Protein AF-A0A919UPG8-F1 (afdb_monomer)

Secondary structure (DSSP, 8-state):
-PPPP-PPTT-HHHHHHT---PPPTT-BEEE-SS-HHHHHHHHHHTT-B-HHHHHHHTTPPPPPSS--HHHHHHHHHHHHHHHHH--EEEEEEEETT--TT--SHIIIIIHHHHHH-TTEEEEEEEEETT--EEEEEE-

pLDDT: mean 90.51, std 13.91, range [38.69, 98.75]

Structure (mmCIF, N/CA/C/O backbone):
data_AF-A0A919UPG8-F1
#
_entry.id   AF-A0A919UPG8-F1
#
loop_
_atom_site.group_PDB
_atom_site.id
_atom_site.type_symbol
_atom_site.label_atom_id
_atom_site.label_alt_id
_atom_site.label_comp_id
_atom_site.label_asym_id
_atom_site.label_entity_id
_atom_site.label_seq_id
_atom_site.pdbx_PDB_ins_code
_atom_site.Cartn_x
_atom_site.Cartn_y
_atom_site.Cartn_z
_atom_site.occupancy
_atom_site.B_iso_or_equiv
_atom_site.auth_seq_id
_atom_site.auth_comp_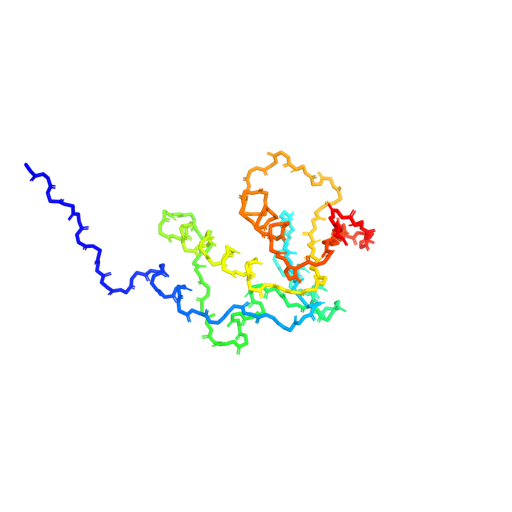id
_atom_site.auth_asym_id
_atom_site.auth_atom_id
_atom_site.pdbx_PDB_model_num
ATOM 1 N N . MET A 1 1 ? -2.033 6.930 -44.340 1.00 40.19 1 MET A N 1
ATOM 2 C CA . MET A 1 1 ? -2.636 5.998 -43.367 1.00 40.19 1 MET A CA 1
ATOM 3 C C . MET A 1 1 ? -1.473 5.492 -42.530 1.00 40.19 1 MET A C 1
ATOM 5 O O . MET A 1 1 ? -0.684 4.715 -43.040 1.00 40.19 1 MET A O 1
ATOM 9 N N . LEU A 1 2 ? -1.226 6.106 -41.370 1.00 38.69 2 LEU A N 1
ATOM 10 C CA . LEU A 1 2 ? -0.096 5.736 -40.514 1.00 38.69 2 LEU A CA 1
ATOM 11 C C . LEU A 1 2 ? -0.470 4.441 -39.796 1.00 38.69 2 LEU A C 1
ATOM 13 O O . LEU A 1 2 ? -1.452 4.417 -39.053 1.00 38.69 2 LEU A O 1
ATOM 17 N N . ASP A 1 3 ? 0.278 3.382 -40.082 1.00 39.38 3 ASP A N 1
ATOM 18 C CA . ASP A 1 3 ? 0.183 2.112 -39.375 1.00 39.38 3 ASP A CA 1
ATOM 19 C C . ASP A 1 3 ? 0.477 2.372 -37.895 1.00 39.38 3 ASP A C 1
ATOM 21 O O . ASP A 1 3 ? 1.539 2.889 -37.538 1.00 39.38 3 ASP A O 1
ATOM 25 N N . ARG A 1 4 ? -0.489 2.072 -37.022 1.00 41.66 4 ARG A N 1
ATOM 26 C CA . ARG A 1 4 ? -0.235 2.075 -35.580 1.00 41.66 4 ARG A CA 1
ATOM 27 C C . ARG A 1 4 ? 0.712 0.911 -35.289 1.00 41.66 4 ARG A C 1
ATOM 29 O O . ARG A 1 4 ? 0.443 -0.189 -35.777 1.00 41.66 4 ARG A O 1
ATOM 36 N N . PRO A 1 5 ? 1.782 1.099 -34.500 1.00 41.34 5 PRO A N 1
ATOM 37 C CA . PRO A 1 5 ? 2.653 -0.008 -34.151 1.00 41.34 5 PRO A CA 1
ATOM 38 C C . PRO A 1 5 ? 1.829 -1.084 -33.441 1.00 41.34 5 PRO A C 1
ATOM 40 O O . PRO A 1 5 ? 1.142 -0.840 -32.448 1.00 41.34 5 PRO A O 1
ATOM 43 N N . ARG A 1 6 ? 1.863 -2.283 -34.017 1.00 46.69 6 ARG A N 1
ATOM 44 C CA . ARG A 1 6 ? 1.262 -3.493 -33.470 1.00 46.69 6 ARG A CA 1
ATOM 45 C C . ARG A 1 6 ? 2.044 -3.847 -32.206 1.00 46.69 6 ARG A C 1
ATOM 47 O O . ARG A 1 6 ? 3.176 -4.311 -32.307 1.00 46.69 6 ARG A O 1
ATOM 54 N N . VAL A 1 7 ? 1.461 -3.586 -31.035 1.00 48.25 7 VAL A N 1
ATOM 55 C CA . VAL A 1 7 ? 2.019 -3.998 -29.738 1.00 48.25 7 VAL A CA 1
ATOM 56 C C . VAL A 1 7 ? 2.243 -5.510 -29.794 1.00 48.25 7 VAL A C 1
ATOM 58 O O . VAL A 1 7 ? 1.315 -6.269 -30.086 1.00 48.25 7 VAL A O 1
ATOM 61 N N . ALA A 1 8 ? 3.489 -5.947 -29.620 1.00 44.66 8 ALA A N 1
ATOM 62 C CA . ALA A 1 8 ? 3.807 -7.366 -29.559 1.00 44.66 8 ALA A CA 1
ATOM 63 C C . ALA A 1 8 ? 3.138 -7.973 -28.311 1.00 44.66 8 ALA A C 1
ATOM 65 O O . ALA A 1 8 ? 3.216 -7.359 -27.248 1.00 44.66 8 ALA A O 1
ATOM 66 N N . PRO A 1 9 ? 2.496 -9.154 -28.395 1.00 46.38 9 PRO A N 1
ATOM 67 C CA . PRO A 1 9 ? 2.003 -9.827 -27.199 1.00 46.38 9 PRO A CA 1
ATOM 68 C C . PRO A 1 9 ? 3.190 -10.153 -26.281 1.00 46.38 9 PRO A C 1
ATOM 70 O O . PRO A 1 9 ? 4.134 -10.814 -26.718 1.00 46.38 9 PRO A O 1
ATOM 73 N N . GLY A 1 10 ? 3.153 -9.681 -25.029 1.00 59.44 10 GLY A N 1
ATOM 74 C CA . GLY A 1 10 ? 4.222 -9.915 -24.045 1.00 59.44 10 GLY A CA 1
ATOM 75 C C . GLY A 1 10 ? 4.876 -8.663 -23.448 1.00 59.44 10 GLY A C 1
ATOM 76 O O . GLY A 1 10 ? 5.941 -8.781 -22.837 1.00 59.44 10 GLY A O 1
ATOM 77 N N . GLY A 1 11 ? 4.259 -7.485 -23.592 1.00 76.06 11 GLY A N 1
ATOM 78 C CA . GLY A 1 11 ? 4.733 -6.248 -22.960 1.00 76.06 11 GLY A CA 1
ATOM 79 C C . GLY A 1 11 ? 4.723 -6.317 -21.427 1.00 76.06 11 GLY A C 1
ATOM 80 O O . GLY A 1 11 ? 4.091 -7.187 -20.817 1.00 76.06 11 GLY A O 1
ATOM 81 N N . LEU A 1 12 ? 5.432 -5.402 -20.762 1.00 81.12 12 LEU A N 1
ATOM 82 C CA . LEU A 1 12 ? 5.465 -5.337 -19.294 1.00 81.12 12 LEU A CA 1
ATOM 83 C C . LEU A 1 12 ? 4.061 -5.154 -18.690 1.00 81.12 12 LEU A C 1
ATOM 85 O O . LEU A 1 12 ? 3.737 -5.789 -17.685 1.00 81.12 12 LEU A O 1
ATOM 89 N N . CYS A 1 13 ? 3.202 -4.382 -19.359 1.00 81.88 13 CYS A N 1
ATOM 90 C CA . CYS A 1 13 ? 1.795 -4.243 -19.001 1.00 81.88 13 CYS A CA 1
ATOM 91 C C . CYS A 1 13 ? 1.027 -5.576 -19.087 1.00 81.88 13 CYS A C 1
ATOM 93 O O . CYS A 1 13 ? 0.376 -5.960 -18.117 1.00 81.88 13 CYS A O 1
ATOM 95 N N . ASP A 1 14 ? 1.146 -6.342 -20.174 1.00 84.69 14 ASP A N 1
ATOM 96 C CA . ASP A 1 14 ? 0.459 -7.642 -20.302 1.00 84.69 14 ASP A CA 1
ATOM 97 C C . ASP A 1 14 ? 0.831 -8.596 -19.157 1.00 84.69 14 ASP A C 1
ATOM 99 O O . ASP A 1 14 ? -0.022 -9.288 -18.596 1.00 84.69 14 ASP A O 1
ATOM 103 N N . ARG A 1 15 ? 2.111 -8.594 -18.760 1.00 83.69 15 ARG A N 1
ATOM 104 C CA . ARG A 1 15 ? 2.603 -9.381 -17.621 1.00 83.69 15 ARG A CA 1
ATOM 105 C C . ARG A 1 15 ? 1.992 -8.907 -16.310 1.00 83.69 15 ARG A C 1
ATOM 107 O O . ARG A 1 15 ? 1.484 -9.726 -15.546 1.00 83.69 15 ARG A O 1
ATOM 114 N N . VAL A 1 16 ? 1.999 -7.595 -16.070 1.00 86.62 16 VAL A N 1
ATOM 115 C CA . VAL A 1 16 ? 1.391 -6.993 -14.880 1.00 86.62 16 VAL A CA 1
ATOM 116 C C . VAL A 1 16 ? -0.104 -7.278 -14.810 1.00 86.62 16 VAL A C 1
ATOM 118 O O . VAL A 1 16 ? -0.597 -7.494 -13.709 1.00 86.62 16 VAL A O 1
ATOM 121 N N . ALA A 1 17 ? -0.828 -7.327 -15.931 1.00 87.50 17 ALA A N 1
ATOM 122 C CA . ALA A 1 17 ? -2.281 -7.514 -15.983 1.00 87.50 17 ALA A CA 1
ATOM 123 C C . ALA A 1 17 ? -2.763 -8.886 -15.471 1.00 87.50 17 ALA A C 1
ATOM 125 O O . ALA A 1 17 ? -3.916 -9.015 -15.057 1.00 87.50 17 ALA A O 1
ATOM 126 N N . LEU A 1 18 ? -1.887 -9.895 -15.443 1.00 87.88 18 LEU A N 1
ATOM 127 C CA . LEU A 1 18 ? -2.222 -11.260 -15.019 1.00 87.88 18 LEU A CA 1
ATOM 128 C C . LEU A 1 18 ? -1.810 -11.581 -13.578 1.00 87.88 18 LEU A C 1
ATOM 130 O O . LEU A 1 18 ? -2.199 -12.618 -13.044 1.00 87.88 18 LEU A O 1
ATOM 134 N N . LEU A 1 19 ? -1.054 -10.695 -12.925 1.00 91.50 19 LEU A N 1
ATOM 135 C CA . LEU A 1 19 ? -0.568 -10.930 -11.566 1.00 91.50 19 LEU A CA 1
ATOM 136 C C . LEU A 1 19 ? -1.730 -11.037 -10.573 1.00 91.50 19 LEU A C 1
ATOM 138 O O . LEU A 1 19 ? -2.662 -10.228 -10.613 1.00 91.50 19 LEU A O 1
ATOM 142 N N . ASP A 1 20 ? -1.667 -11.997 -9.651 1.00 93.88 20 ASP A N 1
ATOM 143 C CA . ASP A 1 20 ? -2.420 -11.870 -8.407 1.00 93.88 20 ASP A CA 1
ATOM 144 C C . ASP A 1 20 ? -1.729 -10.784 -7.586 1.00 93.88 20 ASP A C 1
ATOM 146 O O . ASP A 1 20 ? -0.515 -10.836 -7.392 1.00 93.88 20 ASP A O 1
ATOM 150 N N . VAL A 1 21 ? -2.490 -9.795 -7.126 1.00 95.75 21 VAL A N 1
ATOM 151 C CA . VAL A 1 21 ? -2.009 -8.647 -6.337 1.00 95.75 21 VAL A CA 1
ATOM 152 C C . VAL A 1 21 ? -2.725 -8.553 -4.987 1.00 95.75 21 VAL A C 1
ATOM 154 O O . VAL A 1 21 ? -2.513 -7.616 -4.234 1.00 95.75 21 VAL A O 1
ATOM 157 N N . ARG A 1 22 ? -3.579 -9.522 -4.641 1.00 95.88 22 ARG A N 1
ATOM 158 C CA . ARG A 1 22 ? -4.390 -9.459 -3.418 1.00 95.88 22 ARG A CA 1
ATOM 159 C C . ARG A 1 22 ? -3.547 -9.672 -2.163 1.00 95.88 22 ARG A C 1
ATOM 161 O O . ARG A 1 22 ? -2.644 -10.511 -2.163 1.00 95.88 22 ARG A O 1
ATOM 168 N N . THR A 1 23 ? -3.919 -8.983 -1.091 1.00 97.19 23 THR A N 1
ATOM 169 C CA . THR A 1 23 ? -3.535 -9.289 0.295 1.00 97.19 23 THR A CA 1
ATOM 170 C C . THR A 1 23 ? -4.708 -9.957 1.010 1.00 97.19 23 THR A C 1
ATOM 172 O O . THR A 1 23 ? -5.840 -9.949 0.513 1.00 97.19 23 THR A O 1
ATOM 175 N N . SER A 1 24 ? -4.480 -10.480 2.216 1.00 97.00 24 SER A N 1
ATOM 176 C CA . SER A 1 24 ? -5.615 -10.741 3.119 1.00 97.00 24 SER A CA 1
ATOM 177 C C . SER A 1 24 ? -6.252 -9.412 3.580 1.00 97.00 24 SER A C 1
ATOM 179 O O . SER A 1 24 ? -5.590 -8.367 3.507 1.00 97.00 24 SER A O 1
ATOM 181 N N . PRO A 1 25 ? -7.513 -9.409 4.060 1.00 98.19 25 PRO A N 1
ATOM 182 C CA . PRO A 1 25 ? -8.135 -8.206 4.616 1.00 98.19 25 PRO A CA 1
ATOM 183 C C . PRO A 1 25 ? -7.289 -7.586 5.734 1.00 98.19 25 PRO A C 1
ATOM 185 O O . PRO A 1 25 ? -6.66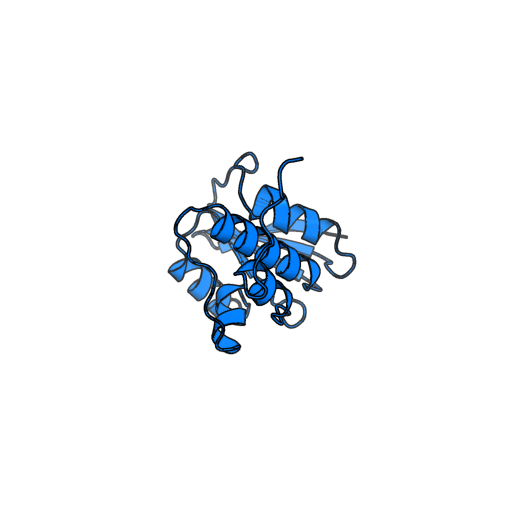8 -8.311 6.509 1.00 98.19 25 PRO A O 1
ATOM 188 N N . ASN A 1 26 ? -7.289 -6.255 5.842 1.00 98.44 26 ASN A N 1
ATOM 189 C CA . ASN A 1 26 ? -6.562 -5.496 6.876 1.00 98.44 26 ASN A CA 1
ATOM 190 C C . ASN A 1 26 ? -5.021 -5.572 6.812 1.00 98.44 26 ASN A C 1
ATOM 192 O O . ASN A 1 26 ? -4.343 -5.177 7.770 1.00 98.44 26 ASN A O 1
ATOM 196 N N . ARG A 1 27 ? -4.453 -6.100 5.716 1.00 98.38 27 ARG A N 1
ATOM 197 C CA . ARG A 1 27 ? -2.998 -6.289 5.575 1.00 98.38 27 ARG A CA 1
ATOM 198 C C . ARG A 1 27 ? -2.325 -5.373 4.560 1.00 98.38 27 ARG A C 1
ATOM 200 O O . ARG A 1 27 ? -1.116 -5.225 4.649 1.00 98.38 27 ARG A O 1
ATOM 207 N N . ALA A 1 28 ? -3.049 -4.741 3.641 1.00 98.62 28 ALA A N 1
ATOM 208 C CA . ALA A 1 28 ? -2.411 -3.913 2.618 1.00 98.62 28 ALA A CA 1
ATOM 209 C C . ALA A 1 28 ? -1.731 -2.671 3.219 1.00 98.62 28 ALA A C 1
AT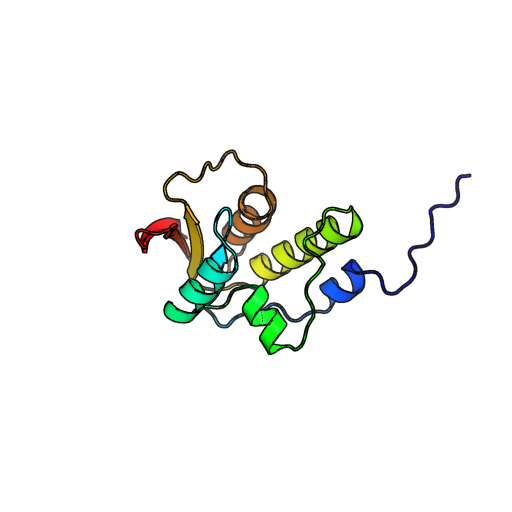OM 211 O O . ALA A 1 28 ? -2.360 -1.906 3.960 1.00 98.62 28 ALA A O 1
ATOM 212 N N . ILE A 1 29 ? -0.454 -2.474 2.876 1.00 98.69 29 ILE A N 1
ATOM 213 C CA . ILE A 1 29 ? 0.332 -1.292 3.245 1.00 98.69 29 ILE A CA 1
ATOM 214 C C . ILE A 1 29 ? 0.951 -0.664 1.994 1.00 98.69 29 ILE A C 1
ATOM 216 O O . ILE A 1 29 ? 1.730 -1.291 1.284 1.00 98.69 29 ILE A O 1
ATOM 220 N N . PHE A 1 30 ? 0.607 0.593 1.749 1.00 98.50 30 PHE A N 1
ATOM 221 C CA . PHE A 1 30 ? 1.189 1.453 0.722 1.00 98.50 30 PHE A CA 1
ATOM 222 C C . PHE A 1 30 ? 2.332 2.275 1.318 1.00 98.50 30 PHE A C 1
ATOM 224 O O . PHE A 1 30 ? 2.443 2.408 2.539 1.00 98.50 30 PHE A O 1
ATOM 231 N N . TRP A 1 31 ? 3.171 2.867 0.477 1.00 97.81 31 TRP A N 1
ATOM 232 C CA . TRP A 1 31 ? 4.184 3.814 0.925 1.00 97.81 31 TRP A CA 1
ATOM 233 C C . TRP A 1 31 ? 4.565 4.775 -0.198 1.00 97.81 31 TRP A C 1
ATOM 235 O O . TRP A 1 31 ? 4.487 4.432 -1.373 1.00 97.81 31 TRP A O 1
ATOM 245 N N . SER A 1 32 ? 4.958 5.993 0.166 1.00 96.38 32 SER A N 1
ATOM 246 C CA . SER A 1 32 ? 5.461 6.995 -0.776 1.00 96.38 32 SER A CA 1
ATOM 247 C C . SER A 1 32 ? 6.364 7.985 -0.049 1.00 96.38 32 SER A C 1
ATOM 249 O O . SER A 1 32 ? 6.130 8.290 1.118 1.00 96.38 32 SER A O 1
ATOM 251 N N . GLY A 1 33 ? 7.405 8.479 -0.723 1.00 93.94 33 GLY A N 1
ATOM 252 C CA . GLY A 1 33 ? 8.329 9.475 -0.166 1.00 93.94 33 GLY A CA 1
ATOM 253 C C . GLY A 1 33 ? 9.244 8.969 0.958 1.00 93.94 33 GLY A C 1
ATOM 254 O O . GLY A 1 33 ? 9.908 9.774 1.600 1.00 93.94 33 GLY A O 1
ATOM 255 N N . VAL A 1 34 ? 9.295 7.658 1.201 1.00 95.38 34 VAL A N 1
ATOM 256 C CA . VAL A 1 34 ? 10.201 7.012 2.166 1.00 95.38 34 VAL A CA 1
ATOM 257 C C . VAL A 1 34 ? 11.138 6.041 1.454 1.00 95.38 34 VAL A C 1
ATOM 259 O O . VAL A 1 34 ? 10.852 5.601 0.341 1.00 95.38 34 VAL A O 1
ATOM 262 N N . ASP A 1 35 ? 12.249 5.691 2.102 1.00 95.06 35 ASP A N 1
ATOM 263 C CA . ASP A 1 35 ? 13.130 4.627 1.622 1.00 95.06 35 ASP A CA 1
ATOM 264 C C . ASP A 1 35 ? 12.375 3.288 1.518 1.00 95.06 35 ASP A C 1
ATOM 266 O O . ASP A 1 35 ? 11.616 2.914 2.417 1.00 95.06 35 ASP A O 1
ATOM 270 N N . ALA A 1 36 ? 12.599 2.564 0.420 1.00 93.56 36 ALA A N 1
ATOM 271 C CA . ALA A 1 36 ? 11.890 1.323 0.133 1.00 93.56 36 ALA A CA 1
ATOM 272 C C . ALA A 1 36 ? 12.212 0.230 1.163 1.00 93.56 36 ALA A C 1
ATOM 274 O O . ALA A 1 36 ? 11.303 -0.445 1.638 1.00 93.56 36 ALA A O 1
ATOM 275 N N . ALA A 1 37 ? 13.481 0.074 1.558 1.00 95.81 37 ALA A N 1
ATOM 276 C CA . ALA A 1 37 ? 13.866 -0.944 2.534 1.00 95.81 37 ALA A CA 1
ATOM 277 C C . ALA A 1 37 ? 13.264 -0.643 3.914 1.00 95.81 37 ALA A C 1
ATOM 279 O O . ALA A 1 37 ? 12.771 -1.551 4.585 1.00 95.81 37 ALA A O 1
ATOM 280 N N . TYR A 1 38 ? 13.229 0.634 4.306 1.00 97.00 38 TYR A N 1
ATOM 281 C CA . TYR A 1 38 ? 12.523 1.074 5.507 1.00 97.00 38 TYR A CA 1
ATOM 282 C C . TYR A 1 38 ? 11.020 0.769 5.445 1.00 97.00 38 TYR A C 1
ATOM 284 O O . 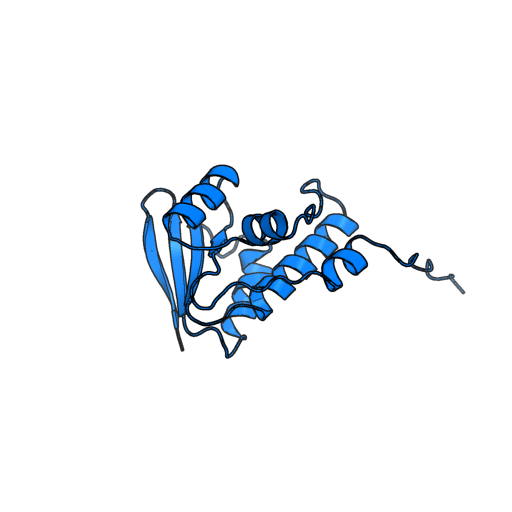TYR A 1 38 ? 10.462 0.263 6.420 1.00 97.00 38 TYR A O 1
ATOM 292 N N . ALA A 1 39 ? 10.355 1.062 4.324 1.00 97.50 39 ALA A N 1
ATOM 293 C CA . ALA A 1 39 ? 8.922 0.829 4.168 1.00 97.50 39 ALA A CA 1
ATOM 294 C C . ALA A 1 39 ? 8.561 -0.661 4.219 1.00 97.50 39 ALA A C 1
ATOM 296 O O . ALA A 1 39 ? 7.617 -1.034 4.915 1.00 97.50 39 ALA A O 1
ATOM 297 N N . GLU A 1 40 ? 9.330 -1.503 3.527 1.00 97.50 40 GLU A N 1
ATOM 298 C CA . GLU A 1 40 ? 9.169 -2.961 3.537 1.00 97.50 40 GLU A CA 1
ATOM 299 C C . GLU A 1 40 ? 9.360 -3.534 4.947 1.00 97.50 40 GLU A C 1
ATOM 301 O O . GLU A 1 40 ? 8.529 -4.302 5.439 1.00 97.50 40 GLU A O 1
ATOM 306 N N . GLU A 1 41 ? 10.417 -3.108 5.641 1.00 97.88 41 GLU A N 1
ATOM 307 C CA . GLU A 1 41 ? 10.684 -3.541 7.010 1.00 97.88 41 GLU A CA 1
ATOM 308 C C . GLU A 1 41 ? 9.583 -3.078 7.971 1.00 97.88 41 GLU A C 1
ATOM 310 O O . GLU A 1 41 ? 9.053 -3.875 8.750 1.00 97.88 41 GLU A O 1
ATOM 315 N N . LEU A 1 42 ? 9.166 -1.811 7.893 1.00 97.88 42 LEU A N 1
ATOM 316 C CA . LEU A 1 42 ? 8.080 -1.297 8.721 1.00 97.88 42 LEU A CA 1
ATOM 317 C C . LEU A 1 42 ? 6.775 -2.055 8.449 1.00 97.88 42 LEU A C 1
ATOM 319 O O . LEU A 1 42 ? 6.132 -2.499 9.403 1.00 97.88 42 LEU A O 1
ATOM 323 N N . ALA A 1 43 ? 6.412 -2.271 7.183 1.00 98.00 43 ALA A N 1
ATOM 324 C CA . ALA A 1 43 ? 5.217 -3.023 6.816 1.00 98.00 43 ALA A CA 1
ATOM 325 C C . ALA A 1 43 ? 5.231 -4.438 7.410 1.00 98.00 43 ALA A C 1
ATOM 327 O O . ALA A 1 43 ? 4.243 -4.862 8.019 1.00 98.00 43 ALA A O 1
ATOM 328 N N . ARG A 1 44 ? 6.379 -5.122 7.334 1.00 97.38 44 ARG A N 1
ATOM 329 C CA . ARG A 1 44 ? 6.592 -6.435 7.950 1.00 97.38 44 ARG A CA 1
ATOM 330 C C . ARG A 1 44 ? 6.386 -6.395 9.466 1.00 97.38 44 ARG A C 1
ATOM 332 O O . ARG A 1 44 ? 5.683 -7.253 9.999 1.00 97.38 44 ARG A O 1
ATOM 339 N N . THR A 1 45 ? 6.939 -5.400 10.170 1.00 97.62 45 THR A N 1
ATOM 340 C CA . THR A 1 45 ? 6.743 -5.265 11.633 1.00 97.62 45 THR A CA 1
ATOM 341 C C . THR A 1 45 ? 5.295 -4.975 12.034 1.00 97.62 45 THR A C 1
ATOM 343 O O . THR A 1 45 ? 4.889 -5.319 13.140 1.00 97.62 45 THR A O 1
ATOM 346 N N . LEU A 1 46 ? 4.503 -4.387 11.136 1.00 96.69 46 LEU A N 1
ATOM 347 C CA . LEU A 1 46 ? 3.078 -4.108 11.332 1.00 96.69 46 LEU A CA 1
ATOM 348 C C . LEU A 1 46 ? 2.174 -5.283 10.922 1.00 96.69 46 LEU A C 1
ATOM 350 O O . LEU A 1 46 ? 0.950 -5.156 10.948 1.00 96.69 46 LEU A O 1
ATOM 354 N N . GLY A 1 47 ? 2.754 -6.414 10.506 1.00 97.00 47 GLY A N 1
ATOM 355 C CA . GLY A 1 47 ? 2.011 -7.572 10.003 1.00 97.00 47 GLY A CA 1
ATOM 356 C C . GLY A 1 47 ? 1.328 -7.333 8.651 1.00 97.00 47 GLY A C 1
ATOM 357 O O . GLY A 1 47 ? 0.469 -8.126 8.249 1.00 97.00 47 GLY A O 1
ATOM 358 N N . GLY A 1 48 ? 1.693 -6.258 7.953 1.00 97.44 48 GLY A N 1
ATOM 359 C CA . GLY A 1 48 ? 1.148 -5.893 6.656 1.00 97.44 48 GLY A CA 1
ATOM 360 C C . GLY A 1 48 ? 1.982 -6.381 5.477 1.00 97.44 48 GLY A C 1
ATOM 361 O O . GLY A 1 48 ? 3.013 -7.031 5.629 1.00 97.44 48 GLY A O 1
ATOM 362 N N . GLU A 1 49 ? 1.479 -6.084 4.287 1.00 97.94 49 GLU A N 1
ATOM 363 C CA . GLU A 1 49 ? 1.960 -6.577 3.005 1.00 97.94 49 GLU A CA 1
ATOM 364 C C . GLU A 1 49 ? 1.958 -5.405 2.013 1.00 97.94 49 GLU A C 1
ATOM 366 O O . GLU A 1 49 ? 0.903 -4.834 1.716 1.00 97.94 49 GLU A O 1
ATOM 371 N N . THR A 1 50 ? 3.140 -5.028 1.523 1.00 98.06 50 THR A N 1
ATOM 372 C CA . THR A 1 50 ? 3.292 -4.081 0.411 1.00 98.06 50 THR A CA 1
ATOM 373 C C . THR A 1 50 ? 3.126 -4.800 -0.922 1.00 98.06 50 THR A C 1
ATOM 375 O O . THR A 1 50 ? 3.188 -6.029 -1.002 1.00 98.06 50 THR A O 1
ATOM 378 N N . ILE A 1 51 ? 3.012 -4.041 -2.009 1.00 96.31 51 ILE A N 1
ATOM 379 C CA . ILE A 1 51 ? 3.045 -4.618 -3.354 1.00 96.31 51 ILE A CA 1
ATOM 380 C C . ILE A 1 51 ? 4.350 -5.385 -3.631 1.00 96.31 51 ILE A C 1
ATOM 382 O O . ILE A 1 51 ? 4.315 -6.440 -4.264 1.00 96.31 51 ILE A O 1
ATOM 386 N N . GLY A 1 52 ? 5.482 -4.914 -3.094 1.00 94.38 52 GLY A N 1
ATOM 387 C CA . GLY A 1 52 ? 6.787 -5.565 -3.203 1.00 94.38 52 GLY A CA 1
ATOM 388 C C . GLY A 1 52 ? 6.837 -6.904 -2.477 1.00 94.38 52 GLY A C 1
ATOM 389 O O . GLY A 1 52 ? 7.183 -7.917 -3.088 1.00 94.38 52 GLY A O 1
ATOM 390 N N . ALA A 1 53 ? 6.407 -6.943 -1.215 1.00 94.56 53 ALA A N 1
ATOM 391 C CA . ALA A 1 53 ? 6.314 -8.175 -0.433 1.00 94.56 53 ALA A CA 1
ATOM 392 C C . ALA A 1 53 ? 5.397 -9.208 -1.107 1.00 94.56 53 ALA A C 1
ATOM 394 O O . ALA A 1 53 ? 5.725 -10.392 -1.205 1.00 94.56 53 ALA A O 1
ATOM 395 N N . VAL A 1 54 ? 4.263 -8.742 -1.627 1.00 95.31 54 VAL A N 1
ATOM 396 C CA . VAL A 1 54 ? 3.263 -9.568 -2.300 1.00 95.31 54 VAL A CA 1
ATOM 397 C C . VAL A 1 54 ? 3.799 -10.161 -3.608 1.00 95.31 54 VAL A C 1
ATOM 399 O O . VAL A 1 54 ? 3.582 -11.345 -3.871 1.00 95.31 54 VAL A O 1
ATOM 402 N N . MET A 1 55 ? 4.515 -9.377 -4.422 1.00 94.06 55 MET A N 1
ATOM 403 C CA . MET A 1 55 ? 5.145 -9.883 -5.650 1.00 94.06 55 MET A CA 1
ATOM 404 C C . MET A 1 55 ? 6.299 -10.839 -5.347 1.00 94.06 55 MET A C 1
ATOM 406 O O . MET A 1 55 ? 6.401 -11.892 -5.978 1.00 94.06 55 MET A O 1
ATOM 410 N N . SER A 1 56 ? 7.116 -10.522 -4.340 1.00 92.25 56 SER A N 1
ATOM 411 C CA . SER A 1 56 ? 8.231 -11.365 -3.898 1.00 92.25 56 SER A CA 1
ATOM 412 C C . SER A 1 56 ? 7.753 -12.753 -3.460 1.00 92.25 56 SER A C 1
ATOM 414 O O . SER A 1 56 ? 8.263 -13.765 -3.940 1.00 92.25 56 SER A O 1
ATOM 416 N N . LEU A 1 57 ? 6.683 -12.819 -2.655 1.00 90.81 57 LEU A N 1
ATOM 417 C CA . LEU A 1 57 ? 6.061 -14.083 -2.240 1.00 90.81 57 LEU A CA 1
ATOM 418 C C . LEU A 1 57 ? 5.574 -14.928 -3.431 1.00 90.81 57 LEU A C 1
ATOM 420 O O . LEU A 1 57 ? 5.516 -16.153 -3.348 1.00 90.81 57 LEU A O 1
ATOM 424 N N . ARG A 1 58 ? 5.221 -14.276 -4.542 1.00 91.06 58 ARG A N 1
ATOM 425 C CA . ARG A 1 58 ? 4.729 -14.911 -5.772 1.00 91.06 58 ARG A CA 1
ATOM 426 C C . ARG A 1 58 ? 5.841 -15.229 -6.775 1.00 91.06 58 ARG A C 1
ATOM 428 O O . ARG A 1 58 ? 5.538 -15.720 -7.859 1.00 91.06 58 ARG A O 1
ATOM 435 N N . GLY A 1 59 ? 7.105 -14.958 -6.441 1.00 90.19 59 GLY A N 1
ATOM 436 C CA . GLY A 1 59 ? 8.237 -15.145 -7.352 1.00 90.19 59 GLY A CA 1
ATOM 437 C C . GLY A 1 59 ? 8.194 -14.215 -8.569 1.00 90.19 59 GLY A C 1
ATOM 438 O O . GLY A 1 59 ? 8.741 -14.549 -9.619 1.00 90.19 59 GLY A O 1
ATOM 439 N N . VAL A 1 60 ? 7.514 -13.072 -8.453 1.00 89.31 60 VAL A N 1
ATOM 440 C CA . VAL A 1 60 ? 7.329 -12.107 -9.540 1.00 89.31 60 VAL A CA 1
ATOM 441 C C . VAL A 1 60 ? 8.369 -11.001 -9.425 1.00 89.31 60 VAL A C 1
ATOM 443 O O . VAL A 1 60 ? 8.492 -10.348 -8.390 1.00 89.31 60 VAL A O 1
ATOM 446 N N . VAL A 1 61 ? 9.086 -10.755 -10.520 1.00 86.75 61 VAL A N 1
ATOM 447 C CA . VAL A 1 61 ? 9.974 -9.595 -10.644 1.00 86.75 61 VAL A CA 1
ATOM 448 C C . VAL A 1 61 ? 9.130 -8.366 -10.974 1.00 86.75 61 VAL A C 1
ATOM 450 O O . VAL A 1 61 ? 8.376 -8.368 -11.949 1.00 86.75 61 VAL A O 1
ATOM 453 N N . LEU A 1 62 ? 9.253 -7.327 -10.149 1.00 86.62 62 LEU A N 1
ATOM 454 C CA . LEU A 1 62 ? 8.568 -6.053 -10.349 1.00 86.62 62 LEU A CA 1
ATOM 455 C C . LEU A 1 62 ? 9.062 -5.322 -11.610 1.00 86.62 62 LEU A C 1
ATOM 457 O O . LEU A 1 62 ? 10.199 -5.540 -12.043 1.00 86.62 62 LEU A O 1
ATOM 461 N N . PRO A 1 63 ? 8.239 -4.422 -12.181 1.00 86.06 63 PRO A N 1
ATOM 462 C CA . PRO A 1 63 ? 8.698 -3.447 -13.164 1.00 86.06 63 PRO A CA 1
ATOM 463 C C . PRO A 1 63 ? 9.969 -2.716 -12.691 1.00 86.06 63 PRO A C 1
ATOM 465 O O . PRO A 1 63 ? 10.109 -2.447 -11.493 1.00 86.06 63 PRO A O 1
ATOM 468 N N . PRO A 1 64 ? 10.907 -2.381 -13.597 1.00 83.75 64 PRO A N 1
ATOM 469 C CA . PRO A 1 64 ? 12.074 -1.590 -13.227 1.00 83.75 64 PRO A CA 1
ATOM 470 C C . PRO A 1 64 ? 11.637 -0.240 -12.643 1.00 83.75 64 PRO A C 1
ATOM 472 O O . PRO A 1 64 ? 10.632 0.332 -13.056 1.00 83.75 64 PRO A O 1
ATOM 475 N N . SER A 1 65 ? 12.389 0.271 -11.670 1.00 79.56 65 SER A N 1
ATOM 476 C CA . SER A 1 65 ? 12.162 1.602 -11.087 1.00 79.56 65 SER A CA 1
ATOM 477 C C . SER A 1 65 ? 12.753 2.736 -11.927 1.00 79.56 65 SER A C 1
ATOM 479 O O . SER A 1 65 ? 12.465 3.903 -11.673 1.00 79.56 65 SER A O 1
ATOM 481 N N . ALA A 1 66 ? 13.609 2.404 -12.899 1.00 77.25 66 ALA A N 1
ATOM 482 C CA . ALA A 1 66 ? 14.191 3.377 -13.808 1.00 77.25 66 ALA A CA 1
ATOM 483 C C . ALA A 1 66 ? 13.095 4.007 -14.688 1.00 77.25 66 ALA A C 1
ATOM 485 O O . ALA A 1 66 ? 12.203 3.285 -15.141 1.00 77.25 66 ALA A O 1
ATOM 486 N N . PRO A 1 67 ? 13.168 5.325 -14.943 1.00 74.25 67 PRO A N 1
ATOM 487 C CA . PRO A 1 67 ? 12.152 6.028 -15.714 1.00 74.25 67 PRO A CA 1
ATOM 488 C C . PRO A 1 67 ? 12.087 5.511 -17.155 1.00 74.25 67 PRO A C 1
ATOM 490 O O . PRO A 1 67 ? 13.104 5.147 -17.753 1.00 74.25 67 PRO A O 1
ATOM 493 N N . GLY A 1 68 ? 10.880 5.506 -17.711 1.00 82.69 68 GLY A N 1
ATOM 494 C CA . GLY A 1 68 ? 10.577 5.052 -19.064 1.00 82.69 68 GLY A CA 1
ATOM 495 C C . GLY A 1 68 ? 9.087 4.758 -19.202 1.00 82.69 68 GLY A C 1
ATOM 496 O O . GLY A 1 68 ? 8.503 4.172 -18.297 1.00 82.69 68 GLY A O 1
ATOM 497 N N . GLU A 1 69 ? 8.487 5.139 -20.330 1.00 83.00 69 GLU A N 1
ATOM 498 C CA . GLU A 1 69 ? 7.030 5.078 -20.553 1.00 83.00 69 GLU A CA 1
ATOM 499 C C . GLU A 1 69 ? 6.443 3.692 -20.231 1.00 83.00 69 GLU A C 1
ATOM 501 O O . GLU A 1 69 ? 5.518 3.578 -19.434 1.00 83.00 69 GLU A O 1
ATOM 506 N N . GLU A 1 70 ? 7.058 2.612 -20.728 1.00 86.00 70 GLU A N 1
ATOM 507 C CA . GLU A 1 70 ? 6.585 1.246 -20.455 1.00 86.00 70 GLU A CA 1
ATOM 508 C C . GLU A 1 70 ? 6.685 0.857 -18.965 1.00 86.00 70 GLU A C 1
ATOM 510 O O . GLU A 1 70 ? 5.835 0.125 -18.452 1.00 86.00 70 GLU A O 1
ATOM 515 N N . ALA A 1 71 ? 7.716 1.332 -18.259 1.00 87.12 71 ALA A N 1
ATOM 516 C CA . ALA A 1 71 ? 7.899 1.064 -16.835 1.00 87.12 71 ALA A CA 1
ATOM 517 C C . ALA A 1 71 ? 6.891 1.850 -15.987 1.00 87.12 71 ALA A C 1
ATOM 519 O O . ALA A 1 71 ? 6.301 1.288 -15.063 1.00 87.12 71 ALA A O 1
ATOM 520 N N . GLU A 1 72 ? 6.661 3.119 -16.326 1.00 89.19 72 GLU A N 1
ATOM 521 C CA . GLU A 1 72 ? 5.682 3.987 -15.670 1.00 89.19 72 GLU A CA 1
ATOM 522 C C . GLU A 1 72 ? 4.255 3.464 -15.854 1.00 89.19 72 GLU A C 1
ATOM 524 O O . GLU A 1 72 ? 3.524 3.356 -14.869 1.00 89.19 72 GLU A O 1
ATOM 529 N N . ASP A 1 73 ? 3.886 3.037 -17.064 1.00 91.00 73 ASP A N 1
ATOM 530 C CA . ASP A 1 73 ? 2.577 2.439 -17.349 1.00 91.00 73 ASP A CA 1
ATOM 531 C C . ASP A 1 73 ? 2.367 1.124 -16.588 1.00 91.00 73 ASP A C 1
ATOM 533 O O . ASP A 1 73 ? 1.300 0.870 -16.015 1.00 91.00 73 ASP A O 1
ATOM 537 N N . ALA A 1 74 ? 3.401 0.281 -16.533 1.00 91.50 74 ALA A N 1
ATOM 538 C CA . ALA A 1 74 ? 3.341 -0.969 -15.791 1.00 91.50 74 ALA A CA 1
ATOM 539 C C . ALA A 1 74 ? 3.190 -0.733 -14.283 1.00 91.50 74 ALA A C 1
ATOM 541 O O . ALA A 1 74 ? 2.389 -1.417 -13.641 1.00 91.50 74 ALA A O 1
ATOM 542 N N . TRP A 1 75 ? 3.911 0.241 -13.720 1.00 92.88 75 TRP A N 1
ATOM 543 C CA . TRP A 1 75 ? 3.745 0.650 -12.327 1.00 92.88 75 TRP A CA 1
ATOM 544 C C . TRP A 1 75 ? 2.362 1.244 -12.069 1.00 92.88 75 TRP A C 1
ATOM 546 O O . TRP A 1 75 ? 1.701 0.826 -11.120 1.00 92.88 75 TRP A O 1
ATOM 556 N N . ALA A 1 76 ? 1.877 2.131 -12.941 1.00 93.88 76 ALA A N 1
ATOM 557 C CA . ALA A 1 76 ? 0.550 2.726 -12.836 1.00 93.88 76 ALA A CA 1
ATOM 558 C C . ALA A 1 76 ? -0.545 1.652 -12.789 1.00 93.88 76 ALA A C 1
ATOM 560 O O . ALA A 1 76 ? -1.416 1.673 -11.912 1.00 93.88 76 ALA A O 1
ATOM 561 N N . MET A 1 77 ? -0.477 0.669 -13.691 1.00 95.00 77 MET A N 1
ATOM 562 C CA . MET A 1 77 ? -1.420 -0.443 -13.702 1.00 95.00 77 MET A CA 1
ATOM 563 C C . MET A 1 77 ? -1.275 -1.329 -12.463 1.00 95.00 77 MET A C 1
ATOM 565 O O . MET A 1 77 ? -2.283 -1.709 -11.867 1.00 95.00 77 MET A O 1
ATOM 569 N N . LEU A 1 78 ? -0.051 -1.671 -12.060 1.00 94.94 78 LEU A N 1
ATOM 570 C CA . LEU A 1 78 ? 0.196 -2.531 -10.906 1.00 94.94 78 LEU A CA 1
ATOM 571 C C . LEU A 1 78 ? -0.332 -1.885 -9.609 1.00 94.94 78 LEU A C 1
ATOM 573 O O . LEU A 1 78 ? -1.083 -2.530 -8.872 1.00 94.94 78 LEU A O 1
ATOM 577 N N . SER A 1 79 ? -0.048 -0.597 -9.395 1.00 96.81 79 SER A N 1
ATOM 578 C CA . SER A 1 79 ? -0.582 0.220 -8.297 1.00 96.81 79 SER A CA 1
ATOM 579 C C . SER A 1 79 ? -2.111 0.296 -8.318 1.00 96.81 79 SER A C 1
ATOM 581 O O . SER A 1 79 ? -2.761 0.059 -7.295 1.00 96.81 79 SER A O 1
ATOM 583 N N . ALA A 1 80 ? -2.716 0.542 -9.486 1.00 97.75 80 ALA A N 1
ATOM 584 C CA . ALA A 1 80 ? -4.171 0.580 -9.623 1.00 97.75 80 ALA A CA 1
ATOM 585 C C . ALA A 1 80 ? -4.820 -0.765 -9.268 1.00 97.75 80 ALA A C 1
ATOM 587 O O . ALA A 1 80 ? -5.792 -0.823 -8.507 1.00 97.75 80 ALA A O 1
ATOM 588 N N . ARG A 1 81 ? -4.264 -1.870 -9.781 1.00 97.38 81 ARG A N 1
ATOM 589 C CA . ARG A 1 81 ? -4.757 -3.222 -9.492 1.00 97.38 81 ARG A CA 1
ATOM 590 C C . ARG A 1 81 ? -4.620 -3.556 -8.010 1.00 97.38 81 ARG A C 1
ATOM 592 O O . ARG A 1 81 ? -5.545 -4.141 -7.446 1.00 97.38 81 ARG A O 1
ATOM 599 N N . PHE A 1 82 ? -3.514 -3.170 -7.376 1.00 98.00 82 PHE A N 1
ATOM 600 C CA . PHE A 1 82 ? -3.301 -3.376 -5.946 1.00 98.00 82 PHE A CA 1
ATOM 601 C C . PHE A 1 82 ? -4.354 -2.636 -5.109 1.00 98.00 82 PHE A C 1
ATOM 603 O O . PHE A 1 82 ? -5.041 -3.266 -4.305 1.00 98.00 82 PHE A O 1
ATOM 610 N N . ALA A 1 83 ? -4.588 -1.345 -5.375 1.00 98.44 83 ALA A N 1
ATOM 611 C CA . ALA A 1 83 ? -5.614 -0.542 -4.700 1.00 98.44 83 ALA A CA 1
ATOM 612 C C . ALA A 1 83 ? -7.035 -1.118 -4.849 1.00 98.44 83 ALA A C 1
ATOM 614 O O . ALA A 1 83 ? -7.783 -1.236 -3.872 1.00 98.44 83 ALA A O 1
ATOM 615 N N . VAL A 1 84 ? -7.405 -1.551 -6.058 1.00 98.19 84 VAL A N 1
ATOM 616 C CA . VAL A 1 84 ? -8.715 -2.171 -6.319 1.00 98.19 84 VAL A CA 1
ATOM 617 C C . VAL A 1 84 ? -8.856 -3.525 -5.618 1.00 98.19 84 VAL A C 1
ATOM 619 O O . VAL A 1 84 ? -9.956 -3.891 -5.205 1.00 98.19 84 VAL A O 1
ATOM 622 N N . ALA A 1 85 ? -7.768 -4.281 -5.462 1.00 97.81 85 ALA A N 1
ATOM 623 C CA . ALA A 1 85 ? -7.769 -5.604 -4.844 1.00 97.81 85 ALA A CA 1
ATOM 624 C C . ALA A 1 85 ? -7.858 -5.587 -3.306 1.00 97.81 85 ALA A C 1
ATOM 626 O O . ALA A 1 85 ? -8.216 -6.612 -2.720 1.00 97.81 85 ALA A O 1
ATOM 627 N N . CYS A 1 86 ? -7.562 -4.453 -2.666 1.00 98.12 86 CYS A N 1
ATOM 628 C CA . CYS A 1 86 ? -7.563 -4.298 -1.211 1.00 98.12 86 CYS A CA 1
ATOM 629 C C . CYS A 1 86 ? -8.959 -4.450 -0.582 1.00 98.12 86 CYS A C 1
ATOM 631 O O . CYS A 1 86 ? -9.993 -4.249 -1.230 1.00 98.12 86 CYS A O 1
ATOM 633 N N . SER A 1 87 ? -8.981 -4.786 0.712 1.00 98.50 87 SER A N 1
ATOM 634 C CA . SER A 1 87 ? -10.203 -4.859 1.521 1.00 98.50 87 SER A CA 1
ATOM 635 C C . SER A 1 87 ? -9.928 -4.640 3.013 1.00 98.50 87 SER A C 1
ATOM 637 O O . SER A 1 87 ? -8.842 -4.959 3.505 1.00 98.50 87 SER A O 1
ATOM 639 N N . GLY A 1 88 ? -10.935 -4.131 3.724 1.00 98.44 88 GLY A N 1
ATOM 640 C CA . GLY A 1 88 ? -10.864 -3.749 5.129 1.00 98.44 88 GLY A CA 1
ATOM 641 C C . GLY A 1 88 ? -10.074 -2.460 5.339 1.00 98.44 88 GLY A C 1
ATOM 642 O O . GLY A 1 88 ? -1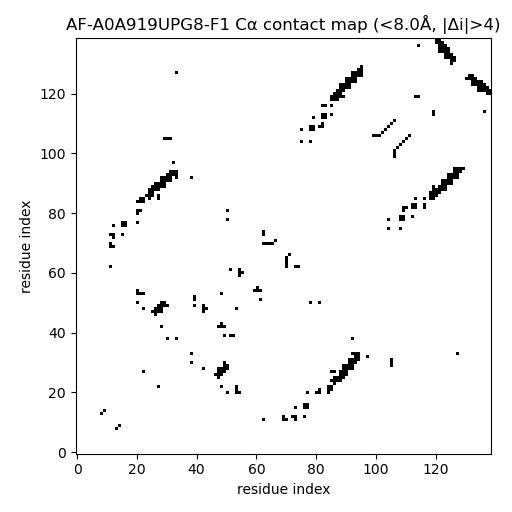0.197 -1.5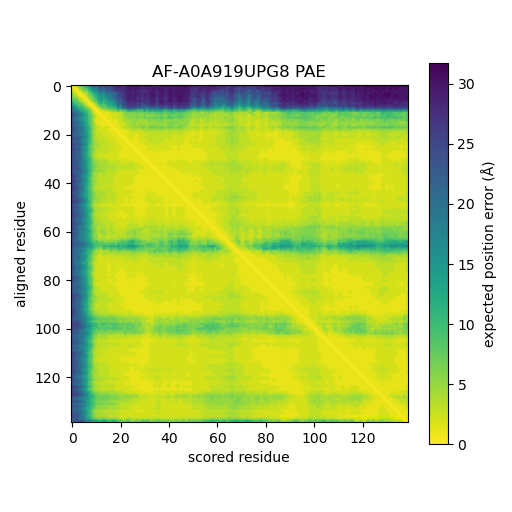04 4.570 1.00 98.44 88 GLY A O 1
ATOM 643 N N . GLU A 1 89 ? -9.261 -2.449 6.388 1.00 98.56 89 GLU A N 1
ATOM 644 C CA . GLU A 1 89 ? -8.307 -1.386 6.668 1.00 98.56 89 GLU A CA 1
ATOM 645 C C . GLU A 1 89 ? -7.092 -1.464 5.745 1.00 98.56 89 GLU A C 1
ATOM 647 O O . GLU A 1 89 ? -6.453 -2.505 5.589 1.00 98.56 89 GLU A O 1
ATOM 652 N N . VAL A 1 90 ? -6.732 -0.319 5.188 1.00 98.69 90 VAL A N 1
ATOM 653 C CA . VAL A 1 90 ? -5.502 -0.125 4.431 1.00 98.69 90 VAL A CA 1
ATOM 654 C C . VAL A 1 90 ? -4.629 0.869 5.178 1.00 98.69 90 VAL A C 1
ATOM 656 O O . VAL A 1 90 ? -5.134 1.812 5.788 1.00 98.69 90 VAL A O 1
ATOM 659 N N . ARG A 1 91 ? -3.311 0.673 5.149 1.00 98.75 91 ARG A N 1
ATOM 660 C CA . ARG A 1 91 ? -2.364 1.622 5.746 1.00 98.75 91 ARG A CA 1
ATOM 661 C C . ARG A 1 91 ? -1.463 2.214 4.674 1.00 98.75 91 ARG A C 1
ATOM 663 O O . ARG A 1 91 ? -1.233 1.586 3.646 1.00 98.75 91 ARG A O 1
ATOM 670 N N . VAL A 1 92 ? -0.949 3.412 4.907 1.00 98.62 92 VAL A N 1
ATOM 671 C CA . VAL A 1 92 ? 0.048 4.053 4.048 1.00 98.62 92 VAL A CA 1
ATOM 672 C C . VAL A 1 92 ? 1.160 4.645 4.903 1.00 98.62 92 VAL A C 1
ATOM 674 O O . VAL A 1 92 ? 0.878 5.328 5.882 1.00 98.62 92 VAL A O 1
ATOM 677 N N . ILE A 1 93 ? 2.416 4.392 4.551 1.00 98.56 93 ILE A N 1
ATOM 678 C CA . ILE A 1 93 ? 3.585 4.987 5.205 1.00 98.56 93 ILE A CA 1
ATOM 679 C C . ILE A 1 93 ? 3.990 6.231 4.415 1.00 98.56 93 ILE A C 1
ATOM 681 O O . ILE A 1 93 ? 4.338 6.130 3.239 1.00 98.56 93 ILE A O 1
ATOM 685 N N . LEU A 1 94 ? 3.948 7.396 5.057 1.00 97.62 94 LEU A N 1
ATOM 686 C CA . LEU A 1 94 ? 4.319 8.681 4.458 1.00 97.62 94 LEU A CA 1
ATOM 687 C C . LEU A 1 9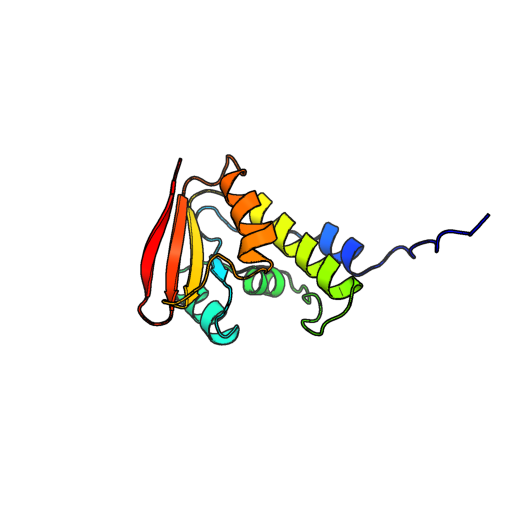4 ? 5.260 9.439 5.409 1.00 97.62 94 LEU A C 1
ATOM 689 O O . LEU A 1 94 ? 5.091 9.315 6.623 1.00 97.62 94 LEU A O 1
ATOM 693 N N . PRO A 1 95 ? 6.200 10.264 4.917 1.00 96.25 95 PRO A N 1
ATOM 694 C CA . PRO A 1 95 ? 6.921 11.240 5.734 1.00 96.25 95 PRO A CA 1
ATOM 695 C C . PRO A 1 95 ? 5.966 12.102 6.562 1.00 96.25 95 PRO A C 1
ATOM 697 O O . PRO A 1 95 ? 4.832 12.348 6.146 1.00 96.25 95 PRO A O 1
ATOM 700 N N . MET A 1 96 ? 6.399 12.576 7.729 1.00 92.50 96 MET A N 1
ATOM 701 C CA . MET A 1 96 ? 5.593 13.465 8.582 1.00 92.50 96 MET A CA 1
ATOM 702 C C . MET A 1 96 ? 5.184 14.760 7.853 1.00 92.50 96 MET A C 1
ATOM 704 O O . MET A 1 96 ? 4.041 15.203 7.950 1.00 92.50 96 MET A O 1
ATOM 708 N N . ASP A 1 97 ? 6.080 15.305 7.038 1.00 91.62 97 ASP A N 1
ATOM 709 C CA . ASP A 1 97 ? 5.926 16.513 6.222 1.00 91.62 97 ASP A CA 1
ATOM 710 C C . ASP A 1 97 ? 5.421 16.237 4.793 1.00 91.62 97 ASP A C 1
ATOM 712 O O . ASP A 1 97 ? 5.558 17.082 3.911 1.00 91.62 97 ASP A O 1
ATOM 716 N N . TYR A 1 98 ? 4.826 15.063 4.547 1.00 91.94 98 TYR A N 1
ATOM 717 C CA . TYR A 1 98 ? 4.359 14.683 3.215 1.00 91.94 98 TYR A CA 1
ATOM 718 C C . TYR A 1 98 ? 3.322 15.662 2.649 1.00 91.94 98 TYR A C 1
ATOM 720 O O . TYR A 1 98 ? 2.230 15.827 3.201 1.00 91.94 98 TYR A O 1
ATOM 728 N N . ASP A 1 99 ? 3.644 16.245 1.496 1.00 89.12 99 ASP A N 1
ATOM 729 C CA . ASP A 1 99 ? 2.764 17.151 0.768 1.00 89.12 99 ASP A CA 1
ATOM 730 C C . ASP A 1 99 ? 1.783 16.377 -0.126 1.00 89.12 99 ASP A C 1
ATOM 732 O O . ASP A 1 99 ? 2.174 15.708 -1.089 1.00 89.12 99 ASP A O 1
ATOM 736 N N . LEU A 1 100 ? 0.486 16.512 0.163 1.00 83.81 100 LEU A N 1
ATOM 737 C CA . LEU A 1 100 ? -0.595 15.926 -0.633 1.00 83.81 100 LEU A CA 1
ATOM 738 C C . LEU A 1 100 ? -0.716 16.532 -2.042 1.00 83.81 100 LEU A C 1
ATOM 740 O O . LEU A 1 100 ? -1.373 15.922 -2.884 1.00 83.81 100 LEU A O 1
ATOM 744 N N . ALA A 1 101 ? -0.094 17.685 -2.312 1.00 85.50 101 ALA A N 1
ATOM 745 C CA . ALA A 1 101 ? 0.002 18.261 -3.651 1.00 85.50 101 ALA A CA 1
ATOM 746 C C . ALA A 1 101 ? 1.086 17.593 -4.519 1.00 85.50 101 ALA A C 1
ATOM 748 O O . ALA A 1 101 ? 1.105 17.797 -5.734 1.00 85.50 101 ALA A O 1
ATOM 749 N N . THR A 1 102 ? 1.957 16.758 -3.933 1.00 89.19 102 THR A N 1
ATOM 750 C CA . THR A 1 102 ? 2.942 15.973 -4.691 1.00 89.19 102 THR A CA 1
ATOM 751 C C . THR A 1 102 ? 2.224 15.028 -5.648 1.00 89.19 102 THR A C 1
ATOM 753 O O . THR A 1 102 ? 1.436 14.186 -5.217 1.00 89.19 102 THR A O 1
ATOM 756 N N . LEU A 1 103 ? 2.516 15.123 -6.944 1.00 89.44 103 LEU A N 1
ATOM 757 C CA . LEU A 1 103 ? 1.939 14.253 -7.968 1.00 89.44 103 LEU A CA 1
ATOM 758 C C . LEU A 1 103 ? 2.762 12.962 -8.090 1.00 89.44 103 LEU A C 1
ATOM 760 O O . LEU A 1 103 ? 3.877 12.979 -8.605 1.00 89.44 103 LEU A O 1
ATOM 764 N N . ASN A 1 104 ? 2.228 11.844 -7.597 1.00 92.31 104 ASN A N 1
ATOM 765 C CA . ASN A 1 104 ? 2.844 10.516 -7.690 1.00 92.31 104 ASN A CA 1
ATOM 766 C C . ASN A 1 104 ? 1.773 9.413 -7.690 1.00 92.31 104 ASN A C 1
ATOM 768 O O . ASN A 1 104 ? 0.579 9.703 -7.608 1.00 92.31 104 ASN A O 1
ATOM 772 N N . PHE A 1 105 ? 2.181 8.143 -7.774 1.00 94.38 105 PHE A N 1
ATOM 773 C CA . PHE A 1 105 ? 1.239 7.019 -7.802 1.00 94.38 105 PHE A CA 1
ATOM 774 C C . PHE A 1 105 ? 0.280 7.005 -6.605 1.00 94.38 105 PHE A C 1
ATOM 776 O O . PHE A 1 105 ? -0.912 6.758 -6.797 1.00 94.38 105 PHE A O 1
ATOM 783 N N . TRP A 1 106 ? 0.752 7.358 -5.405 1.00 96.69 106 TRP A N 1
ATOM 784 C CA . TRP A 1 106 ? -0.101 7.430 -4.220 1.00 96.69 106 TRP A CA 1
ATOM 785 C C . TRP A 1 106 ? -1.236 8.449 -4.382 1.00 96.69 106 TRP A C 1
ATOM 787 O O . TRP A 1 106 ? -2.404 8.110 -4.186 1.00 96.69 106 TRP A O 1
ATOM 797 N N . THR A 1 107 ? -0.915 9.691 -4.753 1.00 96.00 107 THR A N 1
ATOM 798 C CA . THR A 1 107 ? -1.905 10.780 -4.838 1.00 96.00 107 THR A CA 1
ATOM 799 C C . THR A 1 107 ? -2.780 10.701 -6.086 1.00 96.00 107 THR A C 1
ATOM 801 O O . THR A 1 107 ? -3.964 11.030 -6.014 1.00 96.00 107 THR A O 1
ATOM 804 N N . LEU A 1 108 ? -2.230 10.239 -7.212 1.00 95.94 108 LEU A N 1
ATOM 805 C CA . LEU A 1 108 ? -2.921 10.205 -8.502 1.00 95.94 108 LEU A CA 1
ATOM 806 C C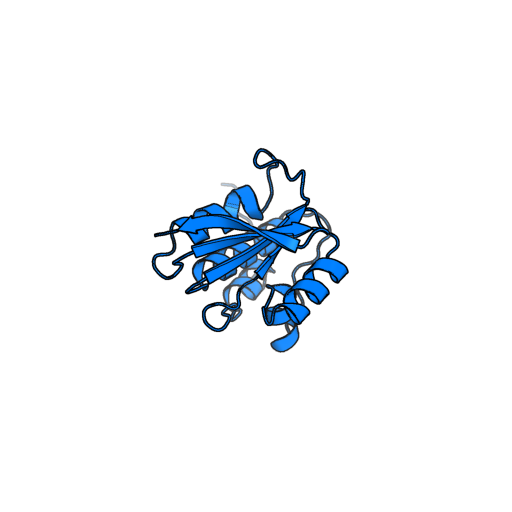 . LEU A 1 108 ? -3.740 8.930 -8.728 1.00 95.94 108 LEU A C 1
ATOM 808 O O . LEU A 1 108 ? -4.782 8.989 -9.380 1.00 95.94 108 LEU A O 1
ATOM 812 N N . ILE A 1 109 ? -3.279 7.783 -8.223 1.00 97.56 109 ILE A N 1
ATOM 813 C CA . ILE A 1 109 ? -3.839 6.470 -8.571 1.00 97.56 109 ILE A CA 1
ATOM 814 C C . ILE A 1 109 ? -4.367 5.759 -7.333 1.00 97.56 109 ILE A C 1
ATOM 816 O O . ILE A 1 109 ? -5.557 5.457 -7.243 1.00 97.56 109 ILE A O 1
ATOM 820 N N . GLU A 1 110 ? -3.490 5.480 -6.374 1.00 98.38 110 GLU A N 1
ATOM 821 C CA . GLU A 1 110 ? -3.766 4.513 -5.314 1.00 98.38 110 GLU A CA 1
ATOM 822 C C . GLU A 1 110 ? -4.826 5.034 -4.351 1.00 98.38 110 GLU A C 1
ATOM 824 O O . GLU A 1 110 ? -5.871 4.402 -4.190 1.00 98.38 110 GLU A O 1
ATOM 829 N N . ARG A 1 111 ? -4.618 6.219 -3.765 1.00 97.69 111 ARG A N 1
ATOM 830 C CA . ARG A 1 111 ? -5.571 6.811 -2.823 1.00 97.69 111 ARG A CA 1
ATOM 831 C C . ARG A 1 111 ? -6.957 7.020 -3.453 1.00 97.69 111 ARG A C 1
ATOM 833 O O . ARG A 1 111 ? -7.926 6.529 -2.870 1.00 97.69 111 ARG A O 1
ATOM 840 N N . PRO A 1 112 ? -7.105 7.650 -4.638 1.00 98.06 112 PRO A N 1
ATOM 841 C CA . PRO A 1 112 ? -8.424 7.824 -5.245 1.00 98.06 112 PRO A CA 1
ATOM 842 C C . PRO A 1 112 ? -9.138 6.506 -5.584 1.00 98.06 112 PRO A C 1
ATOM 844 O O . PRO A 1 112 ? -10.370 6.481 -5.648 1.00 98.06 112 PRO A O 1
ATOM 847 N N . LEU A 1 113 ? -8.409 5.418 -5.853 1.00 98.69 113 LEU A N 1
ATOM 848 C CA . LEU A 1 113 ? -9.003 4.096 -6.081 1.00 98.69 113 LEU A CA 1
ATOM 849 C C . LEU A 1 113 ? -9.386 3.404 -4.770 1.00 98.69 113 LEU A C 1
ATOM 851 O O . LEU A 1 113 ? -10.440 2.773 -4.715 1.00 98.69 113 LEU A O 1
ATOM 855 N N . LEU A 1 114 ? -8.584 3.557 -3.714 1.00 98.62 114 LEU A N 1
ATOM 856 C CA . LEU A 1 114 ? -8.898 3.051 -2.377 1.00 98.62 114 LEU A CA 1
ATOM 857 C C . LEU A 1 114 ? -10.175 3.690 -1.817 1.00 98.62 114 LEU A C 1
ATOM 859 O O . LEU A 1 114 ? -11.058 2.970 -1.364 1.00 98.62 114 LEU A O 1
ATOM 863 N N . GLU A 1 115 ? -10.322 5.015 -1.911 1.00 98.38 115 GLU A N 1
ATOM 864 C CA . GLU A 1 115 ? -11.513 5.739 -1.429 1.00 98.38 115 GLU A CA 1
ATOM 865 C C . GLU A 1 115 ? -12.800 5.321 -2.182 1.00 98.38 115 GLU A C 1
ATOM 867 O O . GLU A 1 115 ? -13.899 5.280 -1.614 1.00 98.38 115 GLU A O 1
ATOM 872 N N . ARG A 1 116 ? -12.670 4.955 -3.467 1.00 98.38 116 ARG A N 1
ATOM 873 C CA . ARG A 1 116 ? -13.774 4.453 -4.307 1.00 98.38 116 ARG A CA 1
ATOM 874 C C . ARG A 1 116 ? -14.055 2.960 -4.130 1.00 98.38 116 ARG A C 1
ATOM 876 O O . ARG A 1 116 ? -15.141 2.513 -4.495 1.00 98.38 116 ARG A O 1
ATOM 883 N N . ASN A 1 117 ? -13.114 2.183 -3.599 1.00 98.31 117 ASN A N 1
ATOM 884 C CA . ASN A 1 117 ? -13.270 0.745 -3.413 1.00 98.31 117 ASN A CA 1
ATOM 885 C C . ASN A 1 117 ? -14.250 0.470 -2.251 1.00 98.31 117 ASN A C 1
ATOM 887 O O . ASN A 1 117 ? -13.924 0.754 -1.098 1.00 98.31 117 ASN A O 1
ATOM 891 N N . PRO A 1 118 ? -15.437 -0.123 -2.496 1.00 98.19 118 PRO A N 1
ATOM 892 C CA . PRO A 1 118 ? -16.437 -0.340 -1.447 1.00 98.19 118 PRO A CA 1
ATOM 893 C C . PRO A 1 118 ? -16.008 -1.382 -0.405 1.00 98.19 118 PRO A C 1
ATOM 895 O O . PRO A 1 118 ? -16.631 -1.486 0.646 1.00 98.19 118 PRO A O 1
ATOM 898 N N . ARG A 1 119 ? -14.958 -2.165 -0.686 1.00 98.56 119 ARG A N 1
ATOM 899 C CA . ARG A 1 119 ? -14.400 -3.143 0.255 1.00 98.56 119 ARG A CA 1
ATOM 900 C C . ARG A 1 119 ? -13.403 -2.520 1.224 1.00 98.56 119 ARG A C 1
ATOM 902 O O . ARG A 1 119 ? -13.048 -3.184 2.192 1.00 98.56 119 ARG A O 1
ATOM 909 N N . VAL A 1 120 ? -12.927 -1.303 0.961 1.00 98.62 120 VAL A N 1
ATOM 910 C CA . VAL A 1 120 ? -12.056 -0.554 1.871 1.00 98.62 120 VAL A CA 1
ATOM 911 C C . VAL A 1 120 ? -12.935 0.229 2.837 1.00 98.62 120 VAL A C 1
ATOM 913 O O . VAL A 1 120 ? -13.801 1.003 2.427 1.00 98.62 120 VAL A O 1
ATOM 916 N N . THR A 1 121 ? -12.715 0.001 4.128 1.00 98.62 121 THR A N 1
ATOM 917 C CA . THR A 1 121 ? -13.496 0.621 5.207 1.00 98.62 121 THR A CA 1
ATOM 918 C C . THR A 1 121 ? -12.752 1.777 5.858 1.00 98.62 121 THR A C 1
ATOM 920 O O . THR A 1 121 ? -13.384 2.703 6.354 1.00 98.62 121 THR A O 1
ATOM 923 N N . ARG A 1 122 ? -11.414 1.742 5.848 1.00 98.56 122 ARG A N 1
ATOM 924 C CA . ARG A 1 122 ? -10.565 2.739 6.504 1.00 98.56 122 ARG A CA 1
ATOM 925 C C . ARG A 1 122 ? -9.202 2.843 5.828 1.00 98.56 122 ARG A C 1
ATOM 927 O O . ARG A 1 122 ? -8.644 1.821 5.431 1.00 98.56 122 ARG A O 1
ATOM 934 N N . ILE A 1 123 ? -8.650 4.053 5.746 1.00 98.69 123 ILE A N 1
ATOM 9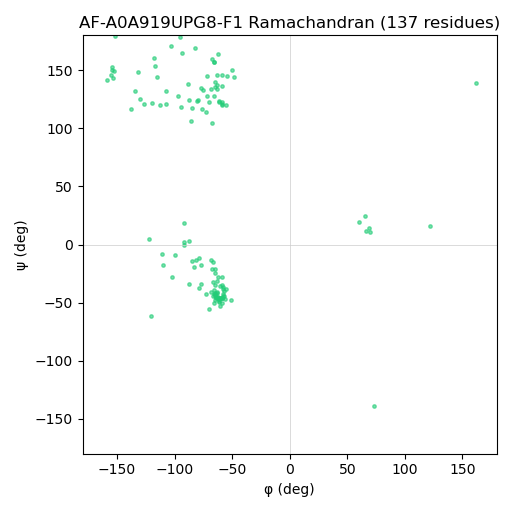35 C CA . ILE A 1 123 ? -7.252 4.288 5.361 1.00 98.69 123 ILE A CA 1
ATOM 936 C C . ILE A 1 123 ? -6.535 4.996 6.513 1.00 98.69 123 ILE A C 1
ATOM 938 O O . ILE A 1 123 ? -6.934 6.087 6.924 1.00 98.69 123 ILE A O 1
ATOM 942 N N . ILE A 1 124 ? -5.465 4.382 7.020 1.00 98.56 124 ILE A N 1
ATOM 943 C CA . ILE A 1 124 ? -4.615 4.930 8.083 1.00 98.56 124 ILE A CA 1
ATOM 944 C C . ILE A 1 124 ? -3.273 5.364 7.497 1.00 98.56 124 ILE A C 1
ATOM 946 O O . ILE A 1 124 ? -2.517 4.548 6.975 1.00 98.56 124 ILE A O 1
ATOM 950 N N . ARG A 1 125 ? -2.936 6.641 7.641 1.00 97.75 125 ARG A N 1
ATOM 951 C CA . ARG A 1 125 ? -1.575 7.138 7.446 1.00 97.75 125 ARG A CA 1
ATOM 952 C C . ARG A 1 125 ? -0.727 6.794 8.662 1.00 97.75 125 ARG A C 1
ATOM 954 O O . ARG A 1 125 ? -1.152 7.021 9.788 1.00 97.75 125 ARG A O 1
ATOM 961 N N . ILE A 1 126 ? 0.476 6.299 8.420 1.00 98.38 126 ILE A N 1
ATOM 962 C CA . ILE A 1 126 ? 1.538 6.106 9.400 1.00 98.38 126 ILE A CA 1
ATOM 963 C C . ILE A 1 126 ? 2.648 7.084 9.036 1.00 98.38 126 ILE A C 1
ATOM 965 O O . ILE A 1 126 ? 3.193 7.029 7.933 1.00 98.38 126 ILE A O 1
ATOM 969 N N . GLU A 1 127 ? 2.974 7.985 9.950 1.00 97.12 127 GLU A N 1
ATOM 970 C CA . GLU A 1 127 ? 4.024 8.976 9.745 1.00 97.12 127 GLU A CA 1
ATOM 971 C C . GLU A 1 127 ? 5.403 8.362 9.990 1.00 97.12 127 GLU A C 1
ATOM 973 O O . GLU A 1 127 ? 5.683 7.829 11.061 1.00 97.12 127 GLU A O 1
ATOM 978 N N . ALA A 1 128 ? 6.290 8.430 9.004 1.00 95.75 128 ALA A N 1
ATOM 979 C CA . ALA A 1 128 ? 7.683 8.046 9.163 1.00 95.75 128 ALA A CA 1
ATOM 980 C C . ALA A 1 128 ? 8.519 9.246 9.657 1.00 95.75 128 ALA A C 1
ATOM 982 O O . ALA A 1 128 ? 8.341 10.354 9.145 1.00 95.75 128 ALA A O 1
ATOM 983 N N . PRO A 1 129 ? 9.455 9.052 10.609 1.00 94.88 129 PRO A N 1
ATOM 984 C CA . PRO A 1 129 ? 9.754 7.811 11.331 1.00 94.88 129 PRO A CA 1
ATOM 985 C C . PRO A 1 129 ? 8.977 7.638 12.654 1.00 94.88 129 PRO A C 1
ATOM 987 O O . PRO A 1 129 ? 9.184 6.639 13.342 1.00 94.88 129 PRO A O 1
ATOM 990 N N . THR A 1 130 ? 8.122 8.594 13.036 1.00 95.12 130 THR A N 1
ATOM 991 C CA . THR A 1 130 ? 7.480 8.681 14.368 1.00 95.12 130 THR A CA 1
ATOM 992 C C . THR A 1 130 ? 6.473 7.566 14.655 1.00 95.12 130 THR A C 1
ATOM 994 O O . THR A 1 130 ? 6.177 7.286 15.814 1.00 95.12 130 THR A O 1
ATOM 997 N N . ARG A 1 131 ? 5.958 6.917 13.607 1.00 95.19 131 ARG A N 1
ATOM 998 C CA . ARG A 1 131 ? 4.892 5.905 13.613 1.00 95.19 131 ARG A CA 1
ATOM 999 C C . ARG A 1 131 ? 3.563 6.402 14.181 1.00 95.19 131 ARG A C 1
ATOM 1001 O O . ARG A 1 131 ? 2.712 5.589 14.539 1.00 95.19 131 ARG A O 1
ATOM 1008 N N . ILE A 1 132 ? 3.365 7.720 14.233 1.00 96.56 132 ILE A N 1
ATOM 1009 C CA . ILE A 1 132 ? 2.071 8.313 14.574 1.00 96.56 132 ILE A CA 1
ATOM 1010 C C . ILE A 1 132 ? 1.062 7.907 13.502 1.00 96.56 132 ILE A C 1
ATOM 1012 O O . ILE A 1 132 ? 1.357 7.954 12.307 1.00 96.56 132 ILE A O 1
ATOM 1016 N N . THR A 1 133 ? -0.123 7.477 13.932 1.00 97.31 133 THR A N 1
ATOM 1017 C CA . THR A 1 133 ? -1.179 7.021 13.029 1.00 97.31 133 THR A CA 1
ATOM 1018 C C . THR A 1 133 ? -2.309 8.030 12.948 1.00 97.31 133 THR A C 1
ATOM 1020 O O . THR A 1 133 ? -2.827 8.460 13.977 1.00 97.31 133 THR A O 1
ATOM 1023 N N . VAL A 1 134 ? -2.740 8.346 11.731 1.00 96.62 134 VAL A N 1
ATOM 1024 C CA . VAL A 1 134 ? -3.841 9.270 11.452 1.00 96.62 134 VAL A CA 1
ATOM 1025 C C . VAL A 1 134 ? -4.815 8.607 10.487 1.00 96.62 134 VAL A C 1
ATOM 1027 O O . VAL A 1 134 ? -4.423 8.173 9.406 1.00 96.62 134 VAL A O 1
ATOM 1030 N N . THR A 1 135 ? -6.096 8.536 10.844 1.00 97.88 135 THR A N 1
ATOM 1031 C CA . THR A 1 135 ? -7.137 8.124 9.893 1.00 97.88 135 THR A CA 1
ATOM 1032 C C . THR A 1 135 ? -7.323 9.226 8.854 1.00 97.88 135 THR A C 1
ATOM 1034 O O . THR A 1 135 ? -7.622 10.364 9.208 1.00 97.88 135 THR A O 1
ATOM 1037 N N . ILE A 1 136 ? -7.147 8.893 7.575 1.00 96.69 136 ILE A N 1
ATOM 1038 C CA . ILE A 1 136 ? -7.285 9.837 6.451 1.00 96.69 136 ILE A CA 1
ATOM 1039 C C . ILE A 1 136 ? -8.508 9.549 5.572 1.00 96.69 136 ILE A C 1
ATOM 1041 O O . ILE A 1 136 ? -8.835 10.347 4.698 1.00 96.69 136 ILE A O 1
ATOM 1045 N N . PHE A 1 137 ? -9.181 8.422 5.807 1.00 98.12 137 PHE A N 1
ATOM 1046 C CA . PHE A 1 137 ? -10.450 8.048 5.187 1.00 98.12 137 PHE A CA 1
ATOM 1047 C C . PHE A 1 137 ? -11.158 6.997 6.047 1.00 98.12 137 PHE A C 1
ATOM 1049 O O . PHE A 1 137 ? -10.503 6.085 6.555 1.00 98.12 137 PHE A O 1
ATOM 1056 N N . GLU A 1 138 ? -12.481 7.091 6.162 1.00 97.62 138 GLU A N 1
ATOM 1057 C CA . GLU A 1 138 ? -13.354 6.113 6.822 1.00 97.62 138 GLU A CA 1
ATOM 1058 C C . GLU A 1 138 ? -14.757 6.171 6.193 1.00 97.62 138 GLU A C 1
ATOM 1060 O O . GLU A 1 138 ? -15.156 7.228 5.691 1.00 97.62 138 GLU A O 1
ATOM 1065 N N . ARG A 1 139 ? -15.470 5.038 6.171 1.00 93.75 139 ARG A N 1
ATOM 1066 C CA . ARG A 1 139 ? -16.826 4.907 5.614 1.00 93.75 139 ARG A CA 1
ATOM 1067 C C . ARG A 1 139 ? -17.853 4.586 6.689 1.00 93.75 139 ARG A C 1
ATOM 1069 O O . ARG A 1 139 ? -17.556 3.703 7.521 1.00 93.75 139 ARG A O 1
#

Foldseek 3Di:
DDDDPDPDPPALQNVLVPDDQADPAPAAEAEDPDDPVVRCVVSVVVNHAYSVNSCVVVVHDQQDPDDDPSSQVSVLSNLQNNLLNYAEEYEYEYAPPDDLPDDDSVNPHRVVSNQVRPRYAWYWYQHPPVRDIDTPDGD

Sequence (139 aa):
MLDRPRVAPGGLCDRVALLDVRTSPNRAIFWSGVDAAYAEELARTLGGETIGAVMSLRGVVLPPSAPGEEAEDAWAMLSARFAVACSGEVRVILPMDYDLATLNFWTLIERPLLERNPRVTRIIRIEAPTRITVTIFER

Organism: NCBI:txid1070424

Mean predicted aligned error: 5.42 Å

Solvent-accessible surface area (backbone atoms only — not comparable to full-atom values): 7975 Å² total; per-residue (Å²): 134,84,80,72,84,78,78,66,93,78,42,65,45,60,56,50,73,69,56,85,61,64,62,62,70,58,19,40,31,49,72,50,90,62,59,65,70,58,49,55,51,50,28,51,77,70,71,30,40,31,73,64,57,51,30,53,77,68,75,46,84,74,70,63,86,62,89,48,72,66,30,51,52,24,45,52,51,43,45,40,52,33,30,61,47,45,31,36,40,36,38,32,40,31,37,73,83,61,60,82,84,53,87,44,65,57,61,71,39,26,49,62,37,34,79,66,27,87,52,37,45,32,34,34,38,29,24,47,90,81,62,51,74,43,79,79,44,73,116

Nearest PDB structures (foldseek):
  1r0s-assembly1_B  TM=7.044E-01  e=3.613E-04  Aplysia californica
  3i9l-assembly1_B  TM=7.054E-01  e=4.097E-04  Aplysia californica
  2y0c-assembly2_C  TM=3.580E-01  e=1.128E+00  Burkholderia cepacia
  3gg2-assembly1_C  TM=4.715E-01  e=6.558E+00  Porphyromonas gingivalis

Radius of gyration: 15.78 Å; Cα contacts (8 Å, |Δi|>4): 210; chains: 1; bounding box: 31×33×58 Å